Protein AF-T0NB02-F1 (afdb_monomer)

Secondary structure (DSSP, 8-state):
-EEEEE-BSS-GGGS-HHHHHHHHH-S-EEES-S-STTHHHHHHTT---EE-TTHHHH-SSHHHHHHHHHHHHHHHHHHHS-EEEEESB-TTSS-HHHHHHHHHHHHHT--EEE-----HHHHHHHHHT--TTGGGS--

Nearest PDB structures (foldseek):
  5n0t-assembly1_A  TM=8.847E-01  e=8.743E-09  Omphalotus olearius
  6qzz-assembly1_A  TM=8.826E-01  e=7.803E-08  Omphalotus olearius
  5n0p-assembly1_A  TM=8.847E-01  e=1.077E-07  Omphalotus olearius
  5n0w-assembly1_A  TM=8.845E-01  e=1.148E-07  Omphalotus olearius
  6mjf-assembly3_E  TM=8.559E-01  e=1.802E-07  Dendrothele bispora CBS 962.96

Sequence (139 aa):
MIKIVGLGPGAKDALTIGTLELLKSSHKVLLRTEKHPNVDYLKSLGVVFDTYDSFYERFDSFDEVYSAISKDIIDKHNTCEELVYAVPGHPLVAEKSVTLLLKECEATGIETEILPAVSFIDAVMESLKIDPIEGNKNS

pLDDT: mean 94.37, std 8.75, range [46.22, 98.75]

Mean predicted aligned error: 3.74 Å

Structure (mmCI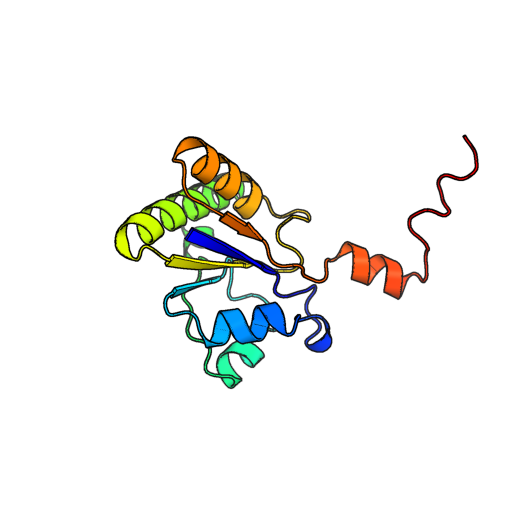F, N/CA/C/O backbone):
data_AF-T0NB02-F1
#
_entry.id   AF-T0NB02-F1
#
loop_
_atom_site.group_PDB
_atom_site.id
_atom_site.type_symbol
_atom_site.label_atom_id
_atom_site.label_alt_id
_atom_site.label_comp_id
_atom_site.label_asym_id
_atom_site.label_entity_id
_atom_site.label_seq_id
_atom_site.pdbx_PDB_ins_code
_atom_site.Cartn_x
_atom_site.Cartn_y
_atom_site.Cartn_z
_atom_site.occupancy
_atom_site.B_iso_or_equiv
_atom_site.auth_seq_id
_atom_site.auth_comp_id
_atom_site.auth_asym_id
_atom_site.auth_atom_id
_atom_site.pdbx_PDB_model_num
ATOM 1 N N . MET A 1 1 ? -4.868 -0.451 13.766 1.00 95.06 1 MET A N 1
ATOM 2 C CA . MET A 1 1 ? -3.577 -0.319 13.059 1.00 95.06 1 MET A CA 1
ATOM 3 C C . MET A 1 1 ? -3.810 -0.415 11.556 1.00 95.06 1 MET A C 1
ATOM 5 O O . MET A 1 1 ? -4.651 -1.201 11.129 1.00 95.06 1 MET A O 1
ATOM 9 N N . ILE A 1 2 ? -3.073 0.353 10.754 1.00 98.38 2 ILE A N 1
ATOM 10 C CA . ILE A 1 2 ? -3.101 0.272 9.286 1.00 98.38 2 ILE A CA 1
ATOM 11 C C . ILE A 1 2 ? -1.770 -0.291 8.790 1.00 98.38 2 ILE A C 1
ATOM 13 O O . ILE A 1 2 ? -0.719 0.322 8.983 1.00 98.38 2 ILE A O 1
ATOM 17 N N . LYS A 1 3 ? -1.806 -1.448 8.128 1.00 98.62 3 LYS A N 1
ATOM 18 C CA . LYS A 1 3 ? -0.610 -2.049 7.525 1.00 98.62 3 LYS A CA 1
ATOM 19 C C . LYS A 1 3 ? -0.516 -1.673 6.058 1.00 98.62 3 LYS A C 1
ATOM 21 O O . LYS A 1 3 ? -1.502 -1.772 5.334 1.00 98.62 3 LYS A O 1
ATOM 26 N N . ILE A 1 4 ? 0.660 -1.268 5.605 1.00 98.75 4 ILE A N 1
ATOM 27 C CA . ILE A 1 4 ? 0.892 -0.789 4.245 1.00 98.75 4 ILE A CA 1
ATOM 28 C C . ILE A 1 4 ? 1.912 -1.702 3.570 1.00 98.75 4 ILE A C 1
ATOM 30 O O . ILE A 1 4 ? 3.026 -1.883 4.065 1.00 98.75 4 ILE A O 1
ATOM 34 N N . VAL A 1 5 ? 1.533 -2.283 2.434 1.00 98.62 5 VAL A N 1
ATOM 35 C CA . VAL A 1 5 ? 2.345 -3.276 1.718 1.00 98.62 5 VAL A CA 1
ATOM 36 C C . VAL A 1 5 ? 2.505 -2.943 0.243 1.00 98.62 5 VAL A C 1
ATOM 38 O O . VAL A 1 5 ? 1.667 -2.274 -0.361 1.00 98.62 5 VAL A O 1
ATOM 41 N N . GLY A 1 6 ? 3.597 -3.425 -0.342 1.00 98.25 6 GLY A N 1
ATOM 42 C CA . GLY A 1 6 ? 3.899 -3.263 -1.759 1.00 98.25 6 GLY A CA 1
ATOM 43 C C . GLY A 1 6 ? 3.688 -4.548 -2.551 1.00 98.25 6 GLY A C 1
ATOM 44 O O . GLY A 1 6 ? 4.105 -5.620 -2.120 1.00 98.25 6 GLY A O 1
ATOM 45 N N . LEU A 1 7 ? 3.087 -4.446 -3.736 1.00 98.00 7 LEU A N 1
ATOM 46 C CA . LEU A 1 7 ? 2.859 -5.578 -4.644 1.00 98.00 7 LEU A CA 1
ATOM 47 C C . LEU A 1 7 ? 4.054 -5.880 -5.566 1.00 98.00 7 LEU A C 1
ATOM 49 O O . LEU A 1 7 ? 3.959 -6.766 -6.422 1.00 98.00 7 LEU A O 1
ATOM 53 N N . GLY A 1 8 ? 5.165 -5.160 -5.397 1.00 96.38 8 GLY A N 1
ATOM 54 C CA . GLY A 1 8 ? 6.354 -5.280 -6.235 1.00 96.38 8 GLY A CA 1
ATOM 55 C C . GLY A 1 8 ? 6.210 -4.566 -7.588 1.00 96.38 8 GLY A C 1
ATOM 56 O O . GLY A 1 8 ? 5.148 -4.033 -7.906 1.00 96.38 8 GLY A O 1
ATOM 57 N N . PRO A 1 9 ? 7.268 -4.537 -8.416 1.00 94.94 9 PRO A N 1
ATOM 58 C CA . PRO A 1 9 ? 7.286 -3.852 -9.714 1.00 94.94 9 PRO A CA 1
ATOM 59 C C . PRO A 1 9 ? 6.530 -4.595 -10.835 1.00 94.94 9 PRO A C 1
ATOM 61 O O . PRO A 1 9 ? 6.556 -4.158 -11.982 1.00 94.94 9 PRO A O 1
ATOM 64 N N . GLY A 1 10 ? 5.872 -5.719 -10.529 1.00 91.94 10 GLY A N 1
ATOM 65 C CA . GLY A 1 10 ? 5.036 -6.478 -11.465 1.00 91.94 10 GLY A CA 1
ATOM 66 C C . GLY A 1 10 ? 5.458 -7.934 -11.667 1.00 91.94 10 GLY A C 1
ATOM 67 O O . GLY A 1 10 ? 4.616 -8.761 -11.997 1.00 91.94 10 GLY A O 1
ATOM 68 N N . ALA A 1 11 ? 6.723 -8.286 -11.424 1.00 92.88 11 ALA A N 1
ATOM 69 C CA . ALA A 1 11 ? 7.135 -9.690 -11.406 1.00 92.88 11 ALA A CA 1
ATOM 70 C C . ALA A 1 11 ? 6.528 -10.409 -10.189 1.00 92.88 11 ALA A C 1
ATOM 72 O O . ALA A 1 11 ? 6.508 -9.860 -9.084 1.00 92.88 11 ALA A O 1
ATOM 73 N N . LYS A 1 12 ? 6.053 -11.648 -10.375 1.00 92.94 12 LYS A N 1
ATOM 74 C CA . LYS A 1 12 ? 5.483 -12.454 -9.280 1.00 92.94 12 LYS A CA 1
ATOM 75 C C . LYS A 1 12 ? 6.517 -12.758 -8.198 1.00 92.94 12 LYS A C 1
ATOM 77 O O . LYS A 1 12 ? 6.202 -12.639 -7.022 1.00 92.94 12 LYS A O 1
ATOM 82 N N . ASP A 1 13 ? 7.749 -13.060 -8.599 1.00 92.56 13 ASP A N 1
ATOM 83 C CA . ASP A 1 13 ? 8.848 -13.402 -7.684 1.00 92.56 13 ASP A CA 1
ATOM 84 C C . ASP A 1 13 ? 9.336 -12.203 -6.854 1.00 92.56 13 ASP A C 1
ATOM 86 O O . ASP A 1 13 ? 10.051 -12.370 -5.871 1.00 92.56 13 ASP A O 1
ATOM 90 N N . ALA A 1 14 ? 8.917 -10.989 -7.222 1.00 95.06 14 ALA A N 1
ATOM 91 C CA . ALA A 1 14 ? 9.192 -9.774 -6.466 1.00 95.06 14 ALA A CA 1
ATOM 92 C C . ALA A 1 14 ? 8.137 -9.490 -5.376 1.00 95.06 14 ALA A C 1
ATOM 94 O O . ALA A 1 14 ? 8.283 -8.533 -4.612 1.00 95.06 14 ALA A O 1
ATOM 95 N N . LEU A 1 15 ? 7.074 -10.302 -5.279 1.00 96.25 15 LEU A N 1
ATOM 96 C CA . LEU A 1 15 ? 6.191 -10.290 -4.114 1.00 96.25 15 LEU A CA 1
ATOM 97 C C . LEU A 1 15 ? 6.903 -10.927 -2.930 1.00 96.25 15 LEU A C 1
ATOM 99 O O . LEU A 1 15 ? 7.308 -12.088 -2.973 1.00 96.25 15 LEU A O 1
ATOM 103 N N . THR A 1 16 ? 6.997 -10.188 -1.830 1.00 97.25 16 THR A N 1
ATOM 104 C CA . THR A 1 16 ? 7.582 -10.733 -0.610 1.00 97.25 16 THR A CA 1
ATOM 105 C C . THR A 1 16 ? 6.630 -11.741 0.033 1.00 97.25 16 THR A C 1
ATOM 107 O O . THR A 1 16 ? 5.410 -11.556 0.044 1.00 97.25 16 THR A O 1
ATOM 110 N N . ILE A 1 17 ? 7.191 -12.800 0.625 1.00 97.12 17 ILE A N 1
ATOM 111 C CA . ILE A 1 17 ? 6.417 -13.800 1.381 1.00 97.12 17 ILE A CA 1
ATOM 112 C C . ILE A 1 17 ? 5.608 -13.116 2.493 1.00 97.12 17 ILE A C 1
ATOM 114 O O . ILE A 1 17 ? 4.438 -13.432 2.681 1.00 97.12 17 ILE A O 1
ATOM 118 N N . GLY A 1 18 ? 6.201 -12.129 3.176 1.00 97.62 18 GLY A N 1
ATOM 119 C CA . GLY A 1 18 ? 5.518 -11.353 4.215 1.00 97.62 18 GLY A CA 1
ATOM 120 C C . GLY A 1 18 ? 4.273 -10.624 3.703 1.00 97.62 18 GLY A C 1
ATOM 121 O O . GLY A 1 18 ? 3.232 -10.673 4.352 1.00 97.62 18 GLY A O 1
ATOM 122 N N . THR A 1 19 ? 4.341 -10.019 2.511 1.00 97.81 19 THR A N 1
ATOM 123 C CA . THR A 1 19 ? 3.170 -9.390 1.881 1.00 97.81 19 THR A CA 1
ATOM 124 C C . THR A 1 19 ? 2.097 -10.424 1.555 1.00 97.81 19 THR A C 1
ATOM 126 O O . THR A 1 19 ? 0.933 -10.219 1.883 1.00 97.81 19 THR A O 1
ATOM 129 N N . LEU A 1 20 ? 2.469 -11.552 0.944 1.00 97.25 20 LEU A N 1
ATOM 130 C CA . LEU A 1 20 ? 1.513 -12.599 0.568 1.00 97.25 20 LEU A CA 1
ATOM 131 C C . LEU A 1 20 ? 0.781 -13.192 1.776 1.00 97.25 20 LEU A C 1
ATOM 133 O O . LEU A 1 20 ? -0.445 -13.304 1.753 1.00 97.25 20 LEU A O 1
ATOM 137 N N . GLU A 1 21 ? 1.509 -13.550 2.831 1.00 97.44 21 GLU A N 1
ATOM 138 C CA . GLU A 1 21 ? 0.907 -14.121 4.040 1.00 97.44 21 GLU A CA 1
ATOM 139 C C . GLU A 1 21 ? 0.024 -13.106 4.772 1.00 97.44 21 GLU A C 1
ATOM 141 O O . GLU A 1 21 ? -1.058 -13.461 5.249 1.00 97.44 21 GLU A O 1
ATOM 146 N N . LEU A 1 22 ? 0.413 -11.827 4.790 1.00 97.94 22 LEU A N 1
ATOM 147 C CA . LEU A 1 22 ? -0.430 -10.782 5.359 1.00 97.94 22 LEU A CA 1
ATOM 148 C C . LEU A 1 22 ? -1.724 -10.599 4.554 1.00 97.94 22 LEU A C 1
ATOM 150 O O . LEU A 1 22 ? -2.806 -10.573 5.136 1.00 97.94 22 LEU A O 1
ATOM 154 N N . LEU A 1 23 ? -1.641 -10.519 3.224 1.00 98.06 23 LEU A N 1
ATOM 155 C CA . LEU A 1 23 ? -2.818 -10.353 2.365 1.00 98.06 23 LEU A CA 1
ATOM 156 C C . LEU A 1 23 ? -3.792 -11.533 2.485 1.00 98.06 23 LEU A C 1
ATOM 158 O O . LEU A 1 23 ? -4.999 -11.321 2.509 1.00 98.06 23 LEU A O 1
ATOM 162 N N . LYS A 1 24 ? -3.285 -12.765 2.606 1.00 97.06 24 LYS A N 1
ATOM 163 C CA . LYS A 1 24 ? -4.114 -13.972 2.774 1.00 97.06 24 LYS A CA 1
ATOM 164 C C . LYS A 1 24 ? -4.821 -14.050 4.127 1.00 97.06 24 LYS A C 1
ATOM 166 O O . LYS A 1 24 ? -5.896 -14.632 4.210 1.00 97.06 24 LYS A O 1
ATOM 171 N N . SER A 1 25 ? -4.199 -13.531 5.183 1.00 95.81 25 SER A N 1
ATOM 172 C CA . SER A 1 25 ? -4.719 -13.622 6.556 1.00 95.81 25 SER A CA 1
ATOM 173 C C . SER A 1 25 ? -5.584 -12.429 6.972 1.00 95.81 25 SER A C 1
ATOM 175 O O . SER A 1 25 ? -6.234 -12.478 8.015 1.00 95.81 25 SER A O 1
ATOM 177 N N . SER A 1 26 ? -5.607 -11.361 6.173 1.00 95.94 26 SER A N 1
ATOM 178 C CA . SER A 1 26 ? -6.286 -10.114 6.520 1.00 95.94 26 SER A CA 1
ATOM 179 C C . SER A 1 26 ? -7.753 -10.103 6.106 1.00 95.94 26 SER A C 1
ATOM 181 O O . SER A 1 26 ? -8.100 -10.420 4.973 1.00 95.94 26 SER A O 1
ATOM 183 N N . HIS A 1 27 ? -8.617 -9.647 7.013 1.00 92.50 27 HIS A N 1
ATOM 184 C CA . HIS A 1 27 ? -10.062 -9.551 6.778 1.00 92.50 27 HIS A CA 1
ATOM 185 C C . HIS A 1 27 ? -10.456 -8.357 5.898 1.00 92.50 27 HIS A C 1
ATOM 187 O O . HIS A 1 27 ? -11.493 -8.389 5.237 1.00 92.50 27 HIS A O 1
ATOM 193 N N . LYS A 1 28 ? -9.642 -7.293 5.897 1.00 97.31 28 LYS A N 1
ATOM 194 C CA . LYS A 1 28 ? -9.887 -6.074 5.125 1.00 97.31 28 LYS A CA 1
ATOM 195 C C . LYS A 1 28 ? -8.636 -5.685 4.351 1.00 97.31 28 LYS A C 1
ATOM 197 O O . LYS A 1 28 ? -7.692 -5.139 4.916 1.00 97.31 28 LYS A O 1
ATOM 202 N N . VAL A 1 29 ? -8.649 -5.971 3.055 1.00 98.44 29 VAL A N 1
ATOM 203 C CA . VAL A 1 29 ? -7.577 -5.616 2.124 1.00 98.44 29 VAL A CA 1
ATOM 204 C C . VAL A 1 29 ? -8.104 -4.588 1.134 1.00 98.44 29 VAL A C 1
ATOM 206 O O . VAL A 1 29 ? -9.156 -4.776 0.524 1.00 98.44 29 VAL A O 1
ATOM 209 N N . LEU A 1 30 ? -7.362 -3.499 0.980 1.00 98.69 30 LEU A N 1
ATOM 210 C CA . LEU A 1 30 ? -7.666 -2.398 0.081 1.00 98.69 30 LEU A CA 1
ATOM 211 C C . LEU A 1 30 ? -6.497 -2.234 -0.884 1.00 98.69 30 LEU A C 1
ATOM 213 O O . LEU A 1 30 ? -5.378 -1.963 -0.456 1.00 98.69 30 LEU A O 1
ATOM 217 N N . LEU A 1 31 ? -6.730 -2.389 -2.181 1.00 98.69 31 LEU A N 1
ATOM 218 C CA . LEU A 1 31 ? -5.727 -2.115 -3.206 1.00 98.69 31 LEU A CA 1
ATOM 219 C C . LEU A 1 31 ? -5.919 -0.703 -3.756 1.00 98.69 31 LEU A C 1
ATOM 221 O O . LEU A 1 31 ? -7.037 -0.297 -4.076 1.00 98.69 31 LEU A O 1
ATOM 225 N N . ARG A 1 32 ? -4.822 0.032 -3.966 1.00 98.25 32 ARG A N 1
ATOM 226 C CA . ARG A 1 32 ? -4.866 1.319 -4.690 1.00 98.25 32 ARG A CA 1
ATOM 227 C C . ARG A 1 32 ? -5.528 1.171 -6.063 1.00 98.25 32 ARG A C 1
ATOM 229 O O . ARG A 1 32 ? -6.226 2.067 -6.516 1.00 98.25 32 ARG A O 1
ATOM 236 N N . THR A 1 33 ? -5.274 0.052 -6.735 1.00 97.25 33 THR A N 1
ATOM 237 C CA . THR A 1 33 ? -5.813 -0.264 -8.060 1.00 97.25 33 THR A CA 1
ATOM 238 C C . THR A 1 33 ? -5.724 -1.766 -8.320 1.00 97.25 33 THR A C 1
ATOM 240 O O . THR A 1 33 ? -4.763 -2.412 -7.894 1.00 97.25 33 THR A O 1
ATOM 243 N N . GLU A 1 34 ? -6.687 -2.324 -9.048 1.00 97.06 34 GLU A N 1
ATOM 244 C CA . GLU A 1 34 ? -6.612 -3.682 -9.598 1.00 97.06 34 GLU A CA 1
ATOM 245 C C . GLU A 1 34 ? -5.693 -3.780 -10.825 1.00 97.06 34 GLU A C 1
ATOM 247 O O . GLU A 1 34 ? -5.350 -4.880 -11.260 1.00 97.06 34 GLU A O 1
ATOM 252 N N . LYS A 1 35 ? -5.266 -2.643 -11.393 1.00 96.06 35 LYS A N 1
ATOM 253 C CA . LYS A 1 35 ? -4.386 -2.575 -12.567 1.00 96.06 35 LYS A CA 1
ATOM 254 C C . LYS A 1 35 ? -2.945 -2.877 -12.168 1.00 96.06 35 LYS A C 1
ATOM 256 O O . LYS A 1 35 ? -2.085 -1.996 -12.134 1.00 96.06 35 LYS A O 1
ATOM 261 N N . HIS A 1 36 ? -2.682 -4.139 -11.849 1.00 96.75 36 HIS A N 1
ATOM 262 C CA . HIS A 1 36 ? -1.361 -4.616 -11.469 1.00 96.75 36 HIS A CA 1
ATOM 263 C C . HIS A 1 36 ? -1.149 -6.080 -11.901 1.00 96.75 36 HIS A C 1
ATOM 265 O O . HIS A 1 36 ? -2.029 -6.905 -11.655 1.00 96.75 36 HIS A O 1
ATOM 271 N N . PRO A 1 37 ? 0.017 -6.457 -12.471 1.00 96.19 37 PRO A N 1
ATOM 272 C CA . PRO A 1 37 ? 0.238 -7.811 -13.005 1.00 96.19 37 PRO A CA 1
ATOM 273 C C . PRO A 1 37 ? 0.031 -8.950 -11.996 1.00 96.19 37 PRO A C 1
ATOM 275 O O . PRO A 1 37 ? -0.317 -10.069 -12.366 1.00 96.19 37 PRO A O 1
ATOM 278 N N . ASN A 1 38 ? 0.229 -8.667 -10.708 1.00 96.12 38 ASN A N 1
ATOM 279 C CA . ASN A 1 38 ? 0.089 -9.661 -9.648 1.00 96.12 38 ASN A CA 1
ATOM 280 C C . ASN A 1 38 ? -1.353 -9.861 -9.148 1.00 96.12 38 ASN A C 1
ATOM 282 O O . ASN A 1 38 ? -1.588 -10.772 -8.359 1.00 96.12 38 ASN A O 1
ATOM 286 N N . VAL A 1 39 ? -2.328 -9.064 -9.590 1.00 97.25 39 VAL A N 1
ATOM 287 C CA . VAL A 1 39 ? -3.704 -9.128 -9.066 1.00 97.25 39 VAL A CA 1
ATOM 288 C C . VAL A 1 39 ? -4.385 -10.463 -9.358 1.00 97.25 39 VAL A C 1
ATOM 290 O O . VAL A 1 39 ? -4.965 -11.057 -8.450 1.00 97.25 39 VAL A O 1
ATOM 293 N N . ASP A 1 40 ? -4.257 -10.995 -10.572 1.00 97.00 40 ASP A N 1
ATOM 294 C CA . ASP A 1 40 ? -4.844 -12.301 -10.903 1.00 97.00 40 ASP A CA 1
ATOM 295 C C . ASP A 1 40 ? -4.204 -13.439 -10.101 1.00 97.00 40 ASP A C 1
ATOM 297 O O . ASP A 1 40 ? -4.869 -14.407 -9.730 1.00 97.00 40 ASP A O 1
ATOM 301 N N . TYR A 1 41 ? -2.920 -13.299 -9.763 1.00 96.81 41 TYR A N 1
ATOM 302 C CA . TYR A 1 41 ? -2.245 -14.245 -8.885 1.00 96.81 41 TYR A CA 1
ATOM 303 C C . TYR A 1 41 ? -2.798 -14.175 -7.456 1.00 96.81 41 TYR A C 1
ATOM 305 O O . TYR A 1 41 ? -3.136 -15.214 -6.896 1.00 96.81 41 TYR A O 1
ATOM 313 N N . LEU A 1 42 ? -2.995 -12.977 -6.897 1.00 97.62 42 LEU A N 1
ATOM 314 C CA . LEU A 1 42 ? -3.640 -12.810 -5.587 1.00 97.62 42 LEU A CA 1
ATOM 315 C C . LEU A 1 42 ? -5.050 -13.423 -5.560 1.00 97.62 42 LEU A C 1
ATOM 317 O O . LEU A 1 42 ? -5.371 -14.174 -4.637 1.00 97.62 42 LEU A O 1
ATOM 321 N N . LYS A 1 43 ? -5.857 -13.189 -6.605 1.00 97.44 43 LYS A N 1
ATOM 322 C CA . LYS A 1 43 ? -7.187 -13.807 -6.760 1.00 97.44 43 LYS A CA 1
ATOM 323 C C . LYS A 1 43 ? -7.097 -15.339 -6.779 1.00 97.44 43 LYS A C 1
ATOM 325 O O . LYS A 1 43 ? -7.875 -16.003 -6.100 1.00 97.44 43 LYS A O 1
ATOM 330 N N . SER A 1 44 ? -6.120 -15.908 -7.494 1.00 97.00 44 SER A N 1
ATOM 331 C CA . SER A 1 44 ? -5.904 -17.367 -7.545 1.00 97.00 44 SER A CA 1
ATOM 332 C C . SER A 1 44 ? -5.528 -17.990 -6.194 1.00 97.00 44 SER A C 1
ATOM 334 O O . SER A 1 44 ? -5.797 -19.166 -5.964 1.00 97.00 44 SER A O 1
ATOM 336 N N . LEU A 1 45 ? -4.949 -17.196 -5.288 1.00 95.81 45 LEU A N 1
ATOM 337 C CA . LEU A 1 45 ? -4.619 -17.590 -3.917 1.00 95.81 45 LEU A CA 1
ATOM 338 C C . LEU A 1 45 ? -5.782 -17.381 -2.931 1.00 95.81 45 LEU A C 1
ATOM 340 O O . LEU A 1 45 ? -5.619 -17.644 -1.741 1.00 95.81 45 LEU A O 1
ATOM 344 N N . GLY A 1 46 ? -6.938 -16.907 -3.405 1.00 96.62 46 GLY A N 1
ATOM 345 C CA . GLY A 1 46 ? -8.119 -16.647 -2.582 1.00 96.62 46 GLY A CA 1
ATOM 346 C C . GLY A 1 46 ? -8.066 -15.341 -1.788 1.00 96.62 46 GLY A C 1
ATOM 347 O O . GLY A 1 46 ? -8.851 -15.176 -0.859 1.00 96.62 46 GLY A O 1
ATOM 348 N N . VAL A 1 47 ? -7.167 -14.410 -2.130 1.00 97.88 47 VAL A N 1
ATOM 349 C CA . VAL A 1 47 ? -7.129 -13.088 -1.490 1.00 97.88 47 VAL A CA 1
ATOM 350 C C . VAL A 1 47 ? -8.357 -12.290 -1.922 1.00 97.88 47 VAL A C 1
ATOM 352 O O . VAL A 1 47 ? -8.556 -12.035 -3.112 1.00 97.88 47 VAL A O 1
ATOM 355 N N . VAL A 1 48 ? -9.162 -11.875 -0.946 1.00 97.06 48 VAL A N 1
ATOM 356 C CA . VAL A 1 48 ? -10.324 -11.003 -1.146 1.00 97.06 48 VAL A CA 1
ATOM 357 C C . VAL A 1 48 ? -9.918 -9.570 -0.832 1.00 97.06 48 VAL A C 1
ATOM 359 O O . VAL A 1 48 ? -9.316 -9.310 0.207 1.00 97.06 48 VAL A O 1
ATOM 362 N N . PHE A 1 49 ? -10.238 -8.639 -1.726 1.00 98.19 49 PHE A N 1
ATOM 363 C CA . PHE A 1 49 ? -9.886 -7.234 -1.570 1.00 98.19 49 PHE A CA 1
ATOM 364 C C . PHE A 1 49 ? -10.892 -6.316 -2.264 1.00 98.19 49 PHE A C 1
ATOM 366 O O . PHE A 1 49 ? -11.531 -6.709 -3.241 1.00 98.19 49 PHE A O 1
ATOM 373 N N . ASP A 1 50 ? -10.968 -5.077 -1.785 1.00 98.12 50 ASP A N 1
ATOM 374 C CA . ASP A 1 50 ? -11.616 -3.967 -2.485 1.00 98.12 50 ASP A CA 1
ATOM 375 C C . ASP A 1 50 ? -10.559 -3.110 -3.192 1.00 98.12 50 ASP A C 1
ATOM 377 O O . ASP A 1 50 ? -9.377 -3.151 -2.834 1.00 98.12 50 ASP A O 1
ATOM 381 N N . THR A 1 51 ? -10.970 -2.290 -4.162 1.00 98.31 51 THR A N 1
ATOM 382 C CA . THR A 1 51 ? -10.057 -1.368 -4.849 1.00 98.31 51 THR A CA 1
ATOM 383 C C . THR A 1 51 ? -10.569 0.063 -4.914 1.00 98.31 51 THR A C 1
ATOM 385 O O . THR A 1 51 ? -11.758 0.342 -4.744 1.00 98.31 51 THR A O 1
ATOM 388 N N . TYR A 1 52 ? -9.642 0.981 -5.186 1.00 98.38 52 TYR A N 1
ATOM 389 C CA . TYR A 1 52 ? -9.921 2.399 -5.395 1.00 98.38 52 TYR A CA 1
ATOM 390 C C . TYR A 1 52 ? -10.008 2.803 -6.872 1.00 98.38 52 TYR A C 1
ATOM 392 O O . TYR A 1 52 ? -10.010 3.994 -7.172 1.00 98.38 52 TYR A O 1
ATOM 400 N N . ASP A 1 53 ? -10.129 1.857 -7.812 1.00 97.50 53 ASP A N 1
ATOM 401 C CA . ASP A 1 53 ? -10.205 2.175 -9.249 1.00 97.50 53 ASP A CA 1
ATOM 402 C C . ASP A 1 53 ? -11.351 3.143 -9.573 1.00 97.50 53 ASP A C 1
ATOM 404 O O . ASP A 1 53 ? -11.163 4.082 -10.343 1.00 97.50 53 ASP A O 1
ATOM 408 N N . SER A 1 54 ? -12.493 3.005 -8.891 1.00 97.19 54 SER A N 1
ATOM 409 C CA . SER A 1 54 ? -13.633 3.921 -9.040 1.00 97.19 54 SER A CA 1
ATOM 410 C C . SER A 1 54 ? -13.327 5.370 -8.640 1.00 97.19 54 SER A C 1
ATOM 412 O O . SER A 1 54 ? -14.016 6.285 -9.079 1.00 97.19 54 SER A O 1
ATOM 414 N N . PHE A 1 55 ? -12.302 5.626 -7.820 1.00 97.44 55 PHE A N 1
ATOM 415 C CA . PHE A 1 55 ? -11.938 6.991 -7.431 1.00 97.44 55 PHE A CA 1
ATOM 416 C C . PHE A 1 55 ? -11.280 7.714 -8.607 1.00 97.44 55 PHE A C 1
ATOM 418 O O . PHE A 1 55 ? -11.538 8.896 -8.811 1.00 97.44 55 PHE A O 1
ATOM 425 N N . TYR A 1 56 ? -10.520 6.999 -9.437 1.00 94.56 56 TYR A N 1
ATOM 426 C CA . TYR A 1 56 ? -9.908 7.561 -10.644 1.00 94.56 56 TYR A CA 1
ATOM 427 C C . TYR A 1 56 ? -10.931 7.985 -11.706 1.00 94.56 56 TYR A C 1
ATOM 429 O O . TYR A 1 56 ? -10.588 8.751 -12.598 1.00 94.56 56 TYR A O 1
ATOM 437 N N . GLU A 1 57 ? -12.173 7.505 -11.614 1.00 93.88 57 GLU A N 1
ATOM 438 C CA . GLU A 1 57 ? -13.281 7.920 -12.484 1.00 93.88 57 GLU A CA 1
ATOM 439 C C . GLU A 1 57 ? -14.093 9.085 -11.895 1.00 93.88 57 GLU A C 1
ATOM 441 O O . GLU A 1 57 ? -14.850 9.737 -12.610 1.00 93.88 57 GLU A O 1
ATOM 446 N N . ARG A 1 58 ? -13.968 9.333 -10.585 1.00 94.38 58 ARG A N 1
ATOM 447 C CA . ARG A 1 58 ? -14.795 10.287 -9.828 1.00 94.38 58 ARG A CA 1
ATOM 448 C C . ARG A 1 58 ? -14.140 11.645 -9.598 1.00 94.38 58 ARG A C 1
ATOM 450 O O . ARG A 1 58 ? -14.855 12.584 -9.261 1.00 94.38 58 ARG A O 1
ATOM 457 N N . PHE A 1 59 ? -12.819 11.727 -9.702 1.00 94.19 59 PHE A N 1
ATOM 458 C CA . PHE A 1 59 ? -12.045 12.935 -9.424 1.00 94.19 59 PHE A CA 1
ATOM 459 C C . PHE A 1 59 ? -11.289 13.394 -10.668 1.00 94.19 59 PHE A C 1
ATOM 461 O O . PHE A 1 59 ? -10.857 12.573 -11.478 1.00 94.19 59 PHE A O 1
ATOM 468 N N . ASP A 1 60 ? -11.083 14.704 -10.786 1.00 91.62 60 ASP A N 1
ATOM 469 C CA . ASP A 1 60 ? -10.521 15.321 -11.993 1.00 91.62 60 ASP A CA 1
ATOM 470 C C . ASP A 1 60 ? -8.984 15.351 -11.984 1.00 91.62 60 ASP A C 1
ATOM 472 O O . ASP A 1 60 ? -8.344 15.668 -12.990 1.00 91.62 60 ASP A O 1
ATOM 476 N N . SER A 1 61 ? -8.358 15.014 -10.850 1.00 95.44 61 SER A N 1
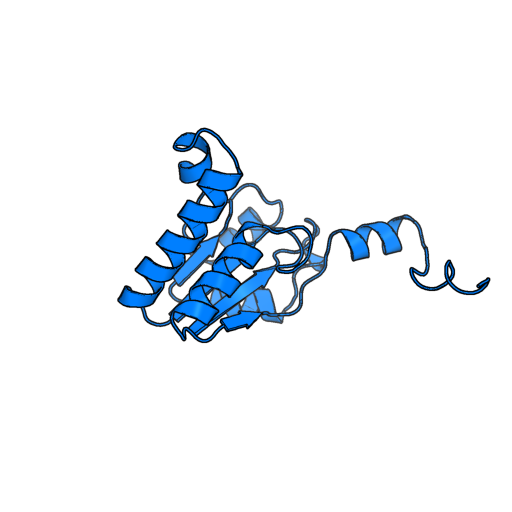ATOM 477 C CA . SER A 1 61 ? -6.902 14.975 -10.718 1.00 95.44 61 SER A CA 1
ATOM 478 C C . SER A 1 61 ? -6.403 13.830 -9.841 1.00 95.44 61 SER A C 1
ATOM 480 O O . SER A 1 61 ? -7.053 13.404 -8.888 1.00 95.44 61 SER A O 1
ATOM 482 N N . PHE A 1 62 ? -5.177 13.373 -10.114 1.00 93.50 62 PHE A N 1
ATOM 483 C CA . PHE A 1 62 ? -4.510 12.364 -9.289 1.00 93.50 62 PHE A CA 1
ATOM 484 C C . PHE A 1 62 ? -4.360 12.795 -7.826 1.00 93.50 62 PHE A C 1
ATOM 486 O O . PHE A 1 62 ? -4.465 11.969 -6.926 1.00 93.50 62 PHE A O 1
ATOM 493 N N . ASP A 1 63 ? -4.144 14.084 -7.577 1.00 95.12 63 ASP A N 1
ATOM 494 C CA . ASP A 1 63 ? -3.981 14.612 -6.224 1.00 95.12 63 ASP A CA 1
ATOM 495 C C . ASP A 1 63 ? -5.265 14.490 -5.400 1.00 95.12 63 ASP A C 1
ATOM 497 O O . ASP A 1 63 ? -5.213 14.089 -4.234 1.00 95.12 63 ASP A O 1
ATOM 501 N N . GLU A 1 64 ? -6.411 14.767 -6.021 1.00 97.00 64 GLU A N 1
ATOM 502 C CA . GLU A 1 64 ? -7.724 14.552 -5.414 1.00 97.00 64 GLU A CA 1
ATOM 503 C C . GLU A 1 64 ? -7.989 13.070 -5.167 1.00 97.00 64 GLU A C 1
ATOM 505 O O . GLU A 1 64 ? -8.400 12.714 -4.062 1.00 97.00 64 GLU A O 1
ATOM 510 N N . VAL A 1 65 ? -7.675 12.201 -6.138 1.00 97.50 65 VAL A N 1
ATOM 511 C CA . VAL A 1 65 ? -7.780 10.742 -5.972 1.00 97.50 65 VAL A CA 1
ATOM 512 C C . VAL A 1 65 ? -6.983 10.288 -4.753 1.00 97.50 65 VAL A C 1
ATOM 514 O O . VAL A 1 65 ? -7.527 9.625 -3.874 1.00 97.50 65 VAL A O 1
ATOM 517 N N . TYR A 1 66 ? -5.708 10.664 -4.653 1.00 97.44 66 TYR A N 1
ATOM 518 C CA . TYR 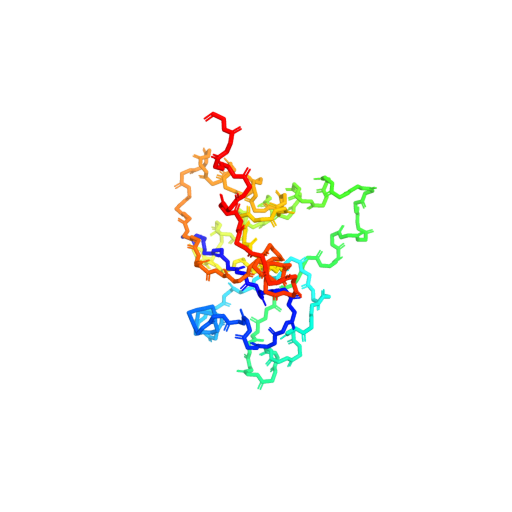A 1 66 ? -4.845 10.214 -3.561 1.00 97.44 66 TYR A CA 1
ATOM 519 C C . TYR A 1 66 ? -5.274 10.763 -2.199 1.00 97.44 66 TYR A C 1
ATOM 521 O O . TYR A 1 66 ? -5.212 10.032 -1.211 1.00 97.44 66 TYR A O 1
ATOM 529 N N . SER A 1 67 ? -5.743 12.014 -2.133 1.00 97.38 67 SER A N 1
ATOM 530 C CA . SER A 1 67 ? -6.307 12.562 -0.894 1.00 97.38 67 SER A CA 1
ATOM 531 C C . SER A 1 67 ? -7.601 11.854 -0.499 1.00 97.38 67 SER A C 1
ATOM 533 O O . SER A 1 67 ? -7.802 11.575 0.679 1.00 97.38 67 SER A O 1
ATOM 535 N N . ALA A 1 68 ? -8.469 11.539 -1.461 1.00 98.00 68 ALA A N 1
ATOM 536 C CA . ALA A 1 68 ? -9.711 10.826 -1.197 1.00 98.00 68 ALA A CA 1
ATOM 537 C C . ALA A 1 68 ? -9.459 9.387 -0.731 1.00 98.00 68 ALA A C 1
ATOM 539 O O . ALA A 1 68 ? -10.116 8.940 0.204 1.00 98.00 68 ALA A O 1
ATOM 540 N N . ILE A 1 69 ? -8.492 8.686 -1.337 1.00 98.38 69 ILE A N 1
ATOM 541 C CA . ILE A 1 69 ? -8.068 7.347 -0.902 1.00 98.38 69 ILE A CA 1
ATOM 542 C C . ILE A 1 69 ? -7.618 7.388 0.558 1.00 98.38 69 ILE A C 1
ATOM 544 O O . ILE A 1 69 ? -8.108 6.602 1.360 1.00 98.38 69 ILE A O 1
ATOM 548 N N . SER A 1 70 ? -6.725 8.319 0.905 1.00 97.94 70 SER A N 1
ATOM 549 C CA . SER A 1 70 ? -6.222 8.475 2.274 1.00 97.94 70 SER A CA 1
ATOM 550 C C . SER A 1 70 ? -7.363 8.624 3.286 1.00 97.94 70 SER A C 1
ATOM 552 O O . SER A 1 70 ? -7.477 7.816 4.206 1.00 97.94 70 SER A O 1
ATOM 554 N N . LYS A 1 71 ? -8.276 9.571 3.040 1.00 97.44 71 LYS A N 1
ATOM 555 C CA . LYS A 1 71 ? -9.425 9.838 3.918 1.00 97.44 71 LYS A CA 1
ATOM 556 C C . LYS A 1 71 ? -10.348 8.634 4.064 1.00 97.44 71 LYS A C 1
ATOM 558 O O . LYS A 1 71 ? -10.733 8.285 5.172 1.00 97.44 71 LYS A O 1
ATOM 563 N N . ASP A 1 72 ? -10.664 7.968 2.956 1.00 98.06 72 ASP A N 1
ATOM 564 C CA . ASP A 1 72 ? -11.527 6.787 2.975 1.00 98.06 72 ASP A CA 1
ATOM 565 C C . ASP A 1 72 ? -10.888 5.616 3.740 1.00 98.06 72 ASP A C 1
ATOM 567 O O . ASP A 1 72 ? -11.588 4.874 4.428 1.00 98.06 72 ASP A O 1
ATOM 571 N N . ILE A 1 73 ? -9.560 5.460 3.682 1.00 98.25 73 ILE A N 1
ATOM 572 C CA . ILE A 1 73 ? -8.845 4.465 4.493 1.00 98.25 73 ILE A CA 1
ATOM 573 C C . ILE A 1 73 ? -8.977 4.787 5.986 1.00 98.25 73 ILE A C 1
ATOM 575 O O . ILE A 1 73 ? -9.241 3.873 6.767 1.00 98.25 73 ILE A O 1
ATOM 579 N N . ILE A 1 74 ? -8.823 6.054 6.385 1.00 97.50 74 ILE A N 1
ATOM 580 C CA . ILE A 1 74 ? -9.006 6.491 7.780 1.00 97.50 74 ILE A CA 1
ATOM 581 C C . ILE A 1 74 ? -10.441 6.207 8.244 1.00 97.50 74 ILE A C 1
ATOM 583 O O . ILE A 1 74 ? -10.647 5.614 9.303 1.00 97.50 74 ILE A O 1
ATOM 587 N N . ASP A 1 75 ? -11.437 6.548 7.427 1.00 96.81 75 ASP A N 1
ATOM 588 C CA . ASP A 1 75 ? -12.846 6.289 7.732 1.00 96.81 75 ASP A CA 1
ATOM 589 C C . ASP A 1 75 ? -13.131 4.787 7.871 1.00 96.81 75 ASP A C 1
ATOM 591 O O . ASP A 1 75 ? -13.790 4.360 8.821 1.00 96.81 75 ASP A O 1
ATOM 595 N N . LYS A 1 76 ? -12.588 3.954 6.974 1.00 96.62 76 LYS A N 1
ATOM 596 C CA . LYS A 1 76 ? -12.702 2.491 7.068 1.00 96.62 76 LYS A CA 1
ATOM 597 C C . LYS A 1 76 ? -12.017 1.954 8.318 1.00 96.62 76 LYS A C 1
ATOM 599 O O . LYS A 1 76 ? -12.614 1.129 9.009 1.00 96.62 76 LYS A O 1
ATOM 604 N N . HIS A 1 77 ? -10.817 2.433 8.640 1.00 96.38 77 HIS A N 1
ATOM 605 C CA . HIS A 1 77 ? -10.084 2.044 9.847 1.00 96.38 77 HIS A CA 1
ATOM 606 C C . HIS A 1 77 ? -10.901 2.315 11.117 1.00 96.38 77 HIS A C 1
ATOM 608 O O . HIS A 1 77 ? -10.995 1.430 11.965 1.00 96.38 77 HIS A O 1
ATOM 614 N N . ASN A 1 78 ? -11.605 3.446 11.188 1.00 93.69 78 ASN A N 1
ATOM 615 C CA . ASN A 1 78 ? -12.500 3.769 12.305 1.00 93.69 78 ASN A CA 1
ATOM 616 C C . ASN A 1 78 ? -13.682 2.791 12.465 1.00 93.69 78 ASN A C 1
ATOM 618 O O . ASN A 1 78 ? -14.304 2.756 13.524 1.00 93.69 78 ASN A O 1
ATOM 622 N N . THR A 1 79 ? -14.009 2.002 11.434 1.00 92.50 79 THR A N 1
ATOM 623 C CA . THR A 1 79 ? -15.098 1.007 11.478 1.00 92.50 79 THR A CA 1
ATOM 624 C C . THR A 1 79 ? -14.625 -0.428 11.691 1.00 92.50 79 THR A C 1
ATOM 626 O O . THR A 1 79 ? -15.363 -1.218 12.275 1.00 92.50 79 THR A O 1
ATOM 629 N N . CYS A 1 80 ? -13.434 -0.789 11.204 1.00 89.88 80 CYS A N 1
ATOM 630 C CA . CYS A 1 80 ? -12.939 -2.169 11.226 1.00 89.88 80 CYS A CA 1
ATOM 631 C C . CYS A 1 80 ? -11.703 -2.389 12.108 1.00 89.88 80 CYS A C 1
ATOM 633 O O . CYS A 1 80 ? -11.273 -3.531 12.231 1.00 89.88 80 CYS A O 1
ATOM 635 N N . GLU A 1 81 ? -11.145 -1.326 12.700 1.00 85.25 81 GLU A N 1
ATOM 636 C CA . GLU A 1 81 ? -9.981 -1.274 13.608 1.00 85.25 81 GLU A CA 1
ATOM 637 C C . GLU A 1 81 ? -8.632 -1.730 13.017 1.00 85.25 81 GLU A C 1
ATOM 639 O O . GLU A 1 81 ? -7.575 -1.204 13.391 1.00 85.25 81 GLU A O 1
ATOM 644 N N . GLU A 1 82 ? -8.641 -2.653 12.058 1.00 94.62 82 GLU A N 1
ATOM 645 C CA . GLU A 1 82 ? -7.470 -3.153 11.345 1.00 94.62 82 GLU A CA 1
ATOM 646 C C . GLU A 1 82 ? -7.758 -3.331 9.853 1.00 94.62 82 GLU A C 1
ATOM 648 O O . GLU A 1 82 ? -8.807 -3.839 9.450 1.00 94.62 82 GLU A O 1
ATOM 653 N N . LEU A 1 83 ? -6.807 -2.911 9.018 1.00 97.94 83 LEU A N 1
ATOM 654 C CA . LEU A 1 83 ? -6.855 -3.122 7.574 1.00 97.94 83 LEU A CA 1
ATOM 655 C C . LEU A 1 83 ? -5.454 -3.149 6.964 1.00 97.94 83 LEU A C 1
ATOM 657 O O . LEU A 1 83 ? -4.483 -2.657 7.550 1.00 97.94 83 LEU A O 1
ATOM 661 N N . VAL A 1 84 ? -5.379 -3.686 5.749 1.00 98.69 84 VAL A N 1
ATOM 662 C CA . VAL A 1 84 ? -4.187 -3.664 4.903 1.00 98.69 84 VAL A CA 1
ATOM 663 C C . VAL A 1 84 ? -4.444 -2.794 3.684 1.00 98.69 84 VAL A C 1
ATOM 665 O O . VAL A 1 84 ? -5.407 -3.018 2.951 1.00 98.69 84 VAL A O 1
ATOM 668 N N . TYR A 1 85 ? -3.554 -1.841 3.438 1.00 98.75 85 TYR A N 1
ATOM 669 C CA . TYR A 1 85 ? -3.510 -1.056 2.214 1.00 98.75 85 TYR A CA 1
ATOM 670 C C . TYR A 1 85 ? -2.340 -1.514 1.336 1.00 98.75 85 TYR A C 1
ATOM 672 O O . TYR A 1 85 ? -1.179 -1.438 1.734 1.00 98.75 85 TYR A O 1
ATOM 680 N N . ALA A 1 86 ? -2.644 -2.011 0.140 1.00 98.62 86 ALA A N 1
ATOM 681 C CA . ALA A 1 86 ? -1.667 -2.532 -0.804 1.00 98.62 86 ALA A CA 1
ATOM 682 C C . ALA A 1 86 ? -1.522 -1.616 -2.024 1.00 98.62 86 ALA A C 1
ATOM 684 O O . ALA A 1 86 ? -2.507 -1.229 -2.663 1.00 98.62 86 ALA A O 1
ATOM 685 N N . VAL A 1 87 ? -0.278 -1.309 -2.385 1.00 98.50 87 VAL A N 1
ATOM 686 C CA . VAL A 1 87 ? 0.057 -0.430 -3.513 1.00 98.50 87 VAL A CA 1
ATOM 687 C C . VAL A 1 87 ? 1.009 -1.110 -4.501 1.00 98.50 87 VAL A C 1
ATOM 689 O O . VAL A 1 87 ? 1.778 -1.987 -4.107 1.00 98.50 87 VAL A O 1
ATOM 692 N N . PRO A 1 88 ? 0.997 -0.732 -5.790 1.00 97.12 88 PRO A N 1
ATOM 693 C CA . PRO A 1 88 ? 2.026 -1.151 -6.741 1.00 97.12 88 PRO A CA 1
ATOM 694 C C . PRO A 1 88 ? 3.439 -0.748 -6.3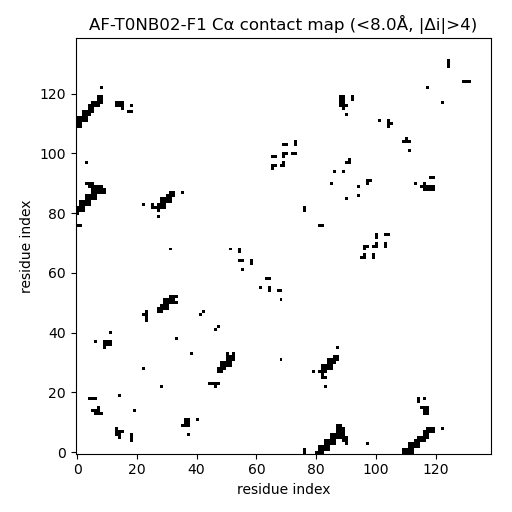08 1.00 97.12 88 PRO A C 1
ATOM 696 O O . PRO A 1 88 ? 3.645 0.346 -5.789 1.00 97.12 88 PRO A O 1
ATOM 699 N N . GLY A 1 89 ? 4.429 -1.599 -6.575 1.00 96.25 89 GLY A N 1
ATOM 700 C CA . GLY A 1 89 ? 5.821 -1.316 -6.223 1.00 96.25 89 GLY A CA 1
ATOM 701 C C . GLY A 1 89 ? 6.075 -1.372 -4.718 1.00 96.25 89 GLY A C 1
ATOM 702 O O . GLY A 1 89 ? 5.641 -2.307 -4.045 1.00 96.25 89 GLY A O 1
ATOM 703 N N . HIS A 1 90 ? 6.802 -0.373 -4.211 1.00 98.00 90 HIS A N 1
ATOM 704 C CA . HIS A 1 90 ? 7.165 -0.229 -2.802 1.00 98.00 90 HIS A CA 1
ATOM 705 C C . HIS A 1 90 ? 6.378 0.934 -2.168 1.00 98.00 90 HIS A C 1
ATOM 707 O O . HIS A 1 90 ? 6.379 2.019 -2.752 1.00 98.00 90 HIS A O 1
ATOM 713 N N . PRO A 1 91 ? 5.798 0.789 -0.955 1.00 97.81 91 PRO A N 1
ATOM 714 C CA . PRO A 1 91 ? 4.956 1.816 -0.324 1.00 97.81 91 PRO A CA 1
ATOM 715 C C . PRO A 1 91 ? 5.567 3.212 -0.205 1.00 97.81 91 PRO A C 1
ATOM 717 O O . PRO A 1 91 ? 4.863 4.211 -0.233 1.00 97.81 91 PRO A O 1
ATOM 720 N N . LEU A 1 92 ? 6.886 3.278 -0.053 1.00 96.75 92 LEU A N 1
ATOM 721 C CA . LEU A 1 92 ? 7.641 4.525 0.103 1.00 96.75 92 LEU A CA 1
ATOM 722 C C . LEU A 1 92 ? 8.315 5.044 -1.180 1.00 96.75 92 LEU A C 1
ATOM 724 O O . LEU A 1 92 ? 9.054 6.023 -1.114 1.00 96.75 92 LEU A O 1
ATOM 728 N N . VAL A 1 93 ? 8.100 4.420 -2.345 1.00 95.31 93 VAL A N 1
ATOM 729 C CA . VAL A 1 93 ? 8.765 4.823 -3.599 1.00 95.31 93 VAL A CA 1
ATOM 730 C C . VAL A 1 93 ? 7.742 5.364 -4.590 1.00 95.31 93 VAL A C 1
ATOM 732 O O . VAL A 1 93 ? 6.969 4.608 -5.166 1.00 95.31 93 VAL A O 1
ATOM 735 N N . ALA A 1 94 ? 7.773 6.686 -4.803 1.00 89.50 94 ALA A N 1
ATOM 736 C CA . ALA A 1 94 ? 6.892 7.414 -5.725 1.00 89.50 94 ALA A CA 1
ATOM 737 C C . ALA A 1 94 ? 5.379 7.200 -5.485 1.00 89.50 94 ALA A C 1
ATOM 739 O O . ALA A 1 94 ? 4.570 7.367 -6.396 1.00 89.50 94 ALA A O 1
ATOM 740 N N . GLU A 1 95 ? 4.986 6.877 -4.250 1.00 94.12 95 GLU A N 1
ATOM 741 C CA . GLU A 1 95 ? 3.599 6.589 -3.889 1.00 94.12 95 GLU A CA 1
ATOM 742 C C . GLU A 1 95 ? 2.991 7.715 -3.034 1.00 94.12 95 GLU A C 1
ATOM 744 O O . GLU A 1 95 ? 3.150 7.791 -1.809 1.00 94.12 95 GLU A O 1
ATOM 749 N N . LYS A 1 96 ? 2.273 8.628 -3.697 1.00 96.19 96 LYS A N 1
ATOM 750 C CA . LYS A 1 96 ? 1.690 9.813 -3.050 1.00 96.19 96 LYS A CA 1
ATOM 751 C C . LYS A 1 96 ? 0.532 9.463 -2.114 1.00 96.19 96 LYS A C 1
ATOM 753 O O . LYS A 1 96 ? 0.401 10.109 -1.077 1.00 96.19 96 LYS A O 1
ATOM 758 N N . SER A 1 97 ? -0.261 8.436 -2.432 1.00 97.69 97 SER A N 1
ATOM 759 C CA . SER A 1 97 ? -1.374 8.003 -1.574 1.00 97.69 97 SER A CA 1
ATOM 760 C C . SER A 1 97 ? -0.893 7.546 -0.193 1.00 97.69 97 SER A C 1
ATOM 762 O O . SER A 1 97 ? -1.451 7.963 0.816 1.00 97.69 97 SER A O 1
ATOM 764 N N . VAL A 1 98 ? 0.208 6.788 -0.136 1.00 98.19 98 VAL A N 1
ATOM 765 C CA . VAL A 1 98 ? 0.836 6.354 1.122 1.00 98.19 98 VAL A CA 1
ATOM 766 C C . VAL A 1 98 ? 1.403 7.544 1.889 1.00 98.19 98 VAL A C 1
ATOM 768 O O . VAL A 1 98 ? 1.203 7.647 3.092 1.00 98.19 98 VAL A O 1
ATOM 7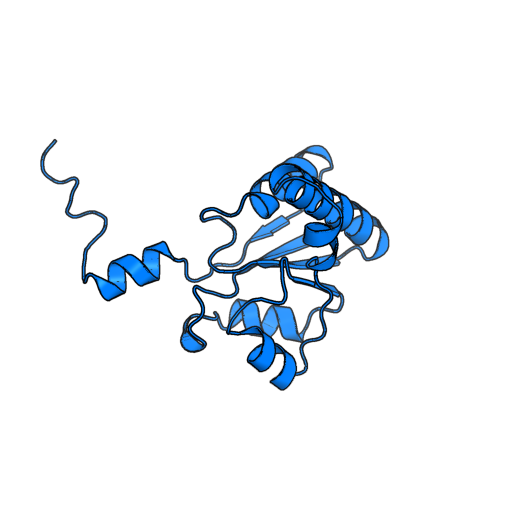71 N N . THR A 1 99 ? 2.059 8.483 1.202 1.00 98.19 99 THR A N 1
ATOM 772 C CA . THR A 1 99 ? 2.600 9.689 1.854 1.00 98.19 99 THR A CA 1
ATOM 773 C C . THR A 1 99 ? 1.502 10.522 2.524 1.00 98.19 99 THR A C 1
ATOM 775 O O . THR A 1 99 ? 1.713 11.053 3.612 1.00 98.19 99 THR A O 1
ATOM 778 N N . LEU A 1 100 ? 0.338 10.659 1.881 1.00 98.25 100 LEU A N 1
ATOM 779 C CA . LEU A 1 100 ? -0.812 11.361 2.457 1.00 98.25 100 LEU A CA 1
ATOM 780 C C . LEU A 1 100 ? -1.402 10.583 3.639 1.00 98.25 100 LEU A C 1
ATOM 782 O O . LEU A 1 100 ? -1.603 11.175 4.696 1.00 98.25 100 LEU A O 1
ATOM 786 N N . LEU A 1 101 ? -1.560 9.266 3.492 1.00 98.56 101 LEU A N 1
ATOM 787 C CA . LEU A 1 101 ? -2.066 8.387 4.545 1.00 98.56 101 LEU A CA 1
ATOM 788 C C . LEU A 1 101 ? -1.217 8.443 5.812 1.00 98.56 101 LEU A C 1
ATOM 790 O O . LEU A 1 101 ? -1.758 8.592 6.899 1.00 98.56 101 LEU A O 1
ATOM 794 N N . LEU A 1 102 ? 0.110 8.393 5.686 1.00 98.44 102 LEU A N 1
ATOM 795 C CA . LEU A 1 102 ? 1.009 8.483 6.838 1.00 98.44 102 LEU A CA 1
ATOM 796 C C . LEU A 1 102 ? 0.846 9.806 7.597 1.00 98.44 102 LEU A C 1
ATOM 798 O O . LEU A 1 102 ? 0.825 9.798 8.824 1.00 98.44 102 LEU A O 1
ATOM 802 N N . LYS A 1 103 ? 0.677 10.927 6.882 1.00 98.12 103 LYS A N 1
ATOM 803 C CA . LYS A 1 103 ? 0.435 12.240 7.503 1.00 98.12 103 LYS A CA 1
ATOM 804 C C . LYS A 1 103 ? -0.907 12.296 8.223 1.00 98.12 103 LYS A C 1
ATOM 806 O O . LYS A 1 103 ? -0.998 12.877 9.300 1.00 98.12 103 LYS A O 1
ATOM 811 N N . GLU A 1 104 ? -1.950 11.722 7.627 1.00 97.25 104 GLU A N 1
ATOM 812 C CA . GLU A 1 104 ? -3.268 11.666 8.258 1.00 97.25 104 GLU A CA 1
ATOM 813 C C . GLU A 1 104 ? -3.245 10.772 9.503 1.00 97.25 104 GLU A C 1
ATOM 815 O O . GLU A 1 104 ? -3.729 11.197 10.547 1.00 97.25 104 GLU A O 1
ATOM 820 N N . CYS A 1 105 ? -2.605 9.602 9.437 1.00 97.62 105 CYS A N 1
ATOM 821 C CA . CYS A 1 105 ? -2.417 8.715 10.586 1.00 97.62 105 CYS A CA 1
ATOM 822 C C . CYS A 1 105 ? -1.615 9.369 11.718 1.00 97.62 105 CYS A C 1
ATOM 824 O O . CYS A 1 105 ? -1.987 9.241 12.882 1.00 97.62 105 CYS A O 1
ATOM 826 N N . GLU A 1 106 ? -0.540 10.095 11.394 1.00 97.62 106 GLU A N 1
ATOM 827 C CA . GLU A 1 106 ? 0.241 10.853 12.379 1.00 97.62 106 GLU A CA 1
ATOM 828 C C . GLU A 1 106 ? -0.628 11.905 13.084 1.00 97.62 106 GLU A C 1
ATOM 830 O O . GLU A 1 106 ? -0.591 12.024 14.309 1.00 97.62 106 GLU A O 1
ATOM 835 N N . ALA A 1 107 ? -1.464 12.624 12.331 1.00 96.81 107 ALA A N 1
ATOM 836 C CA . ALA A 1 107 ? -2.353 13.645 12.879 1.00 96.81 107 ALA A CA 1
ATOM 837 C C . ALA A 1 107 ? -3.491 13.072 13.745 1.00 96.81 107 ALA A C 1
ATOM 839 O O . ALA A 1 107 ? -3.969 13.758 14.650 1.00 96.81 107 ALA A O 1
ATOM 840 N N . THR A 1 108 ? -3.937 11.841 13.482 1.00 94.62 108 THR A N 1
ATOM 841 C CA . THR A 1 108 ? -5.036 11.183 14.213 1.00 94.62 108 THR A CA 1
ATOM 842 C C . THR A 1 108 ? -4.565 10.192 15.278 1.00 94.62 108 THR A C 1
ATOM 844 O O . THR A 1 108 ? -5.388 9.682 16.036 1.00 94.62 108 THR A O 1
ATOM 847 N N . GLY A 1 109 ? -3.259 9.928 15.373 1.00 95.94 109 GLY A N 1
ATOM 848 C CA . GLY A 1 109 ? -2.690 8.952 16.306 1.00 95.94 109 GLY A CA 1
ATOM 849 C C . GLY A 1 109 ? -2.964 7.495 15.919 1.00 95.94 109 GLY A C 1
ATOM 850 O O . GLY A 1 109 ? -2.941 6.621 16.785 1.00 95.94 109 GLY A O 1
ATOM 851 N N . ILE A 1 110 ? -3.239 7.219 14.641 1.00 96.88 110 ILE A N 1
ATOM 852 C CA . ILE A 1 110 ? -3.429 5.855 14.140 1.00 96.88 110 ILE A CA 1
ATOM 853 C C . ILE A 1 110 ? -2.063 5.210 13.895 1.00 96.88 110 ILE A C 1
ATOM 855 O O . ILE A 1 110 ? -1.239 5.708 13.130 1.00 96.88 110 ILE A O 1
ATOM 859 N N . GLU A 1 111 ? -1.834 4.059 14.522 1.00 97.56 111 GLU A N 1
ATOM 860 C CA . GLU A 1 111 ? -0.613 3.280 14.325 1.00 97.56 111 GLU A CA 1
ATOM 861 C C . GLU A 1 111 ? -0.526 2.716 12.899 1.00 97.56 111 GLU A C 1
ATOM 863 O O . GLU A 1 111 ? -1.496 2.146 12.377 1.00 97.56 111 GLU A O 1
ATOM 868 N N . THR A 1 112 ? 0.656 2.845 12.291 1.00 98.06 112 THR A N 1
ATOM 869 C CA . THR A 1 112 ? 0.952 2.341 10.946 1.00 98.06 112 THR A CA 1
ATOM 870 C C . THR A 1 112 ? 2.156 1.407 10.950 1.00 98.06 112 THR A C 1
ATOM 872 O O . THR A 1 112 ? 3.128 1.628 11.667 1.00 98.06 112 THR A O 1
ATOM 875 N N . GLU A 1 113 ? 2.101 0.374 10.113 1.00 98.12 113 GLU A N 1
ATOM 876 C CA . GLU A 1 113 ? 3.202 -0.567 9.887 1.00 98.12 113 GLU A CA 1
ATOM 877 C C . GLU A 1 113 ? 3.457 -0.670 8.380 1.00 98.12 113 GLU A C 1
ATOM 879 O O . GLU A 1 113 ? 2.539 -0.969 7.619 1.00 98.12 113 GLU A O 1
ATOM 884 N N . ILE A 1 114 ? 4.690 -0.433 7.927 1.00 98.31 114 ILE A N 1
ATOM 885 C CA . ILE A 1 114 ? 5.073 -0.606 6.519 1.00 98.31 114 ILE A CA 1
ATOM 886 C C . ILE A 1 114 ? 5.908 -1.872 6.395 1.00 98.31 114 ILE A C 1
ATOM 888 O O . ILE A 1 114 ? 6.954 -1.988 7.034 1.00 98.31 114 ILE A O 1
ATOM 892 N N . LEU A 1 115 ? 5.482 -2.797 5.538 1.00 97.88 115 LEU A N 1
ATOM 893 C CA . LEU A 1 115 ? 6.264 -3.997 5.257 1.00 97.88 115 LEU A CA 1
ATOM 894 C C . LEU A 1 115 ? 7.251 -3.738 4.106 1.00 97.88 115 LEU A C 1
ATOM 896 O O . LEU A 1 115 ? 6.899 -3.058 3.136 1.00 97.88 115 LEU A O 1
ATOM 900 N N . PRO A 1 116 ? 8.463 -4.324 4.163 1.00 96.00 116 PRO A N 1
ATOM 901 C CA . PRO A 1 116 ? 9.406 -4.282 3.054 1.00 96.00 116 PRO A CA 1
ATOM 902 C C . PRO A 1 116 ? 8.820 -4.875 1.767 1.00 96.00 116 PRO A C 1
ATOM 904 O O . PRO A 1 116 ? 8.152 -5.917 1.779 1.00 96.00 116 PRO A O 1
ATOM 907 N N . ALA A 1 117 ? 9.131 -4.233 0.646 1.00 97.25 117 ALA A N 1
ATOM 908 C CA . ALA A 1 117 ? 8.714 -4.642 -0.690 1.00 97.25 117 ALA A CA 1
ATOM 909 C C . ALA A 1 117 ? 9.851 -4.433 -1.700 1.00 97.25 117 ALA A C 1
ATOM 911 O O . ALA A 1 117 ? 10.846 -3.786 -1.393 1.00 97.25 117 ALA A O 1
ATOM 912 N N . VAL A 1 118 ? 9.705 -4.964 -2.912 1.00 96.56 118 VAL A N 1
ATOM 913 C CA . VAL A 1 118 ? 10.617 -4.649 -4.021 1.00 96.56 118 VAL A CA 1
ATOM 914 C C . VAL A 1 118 ? 10.103 -3.403 -4.737 1.00 96.56 118 VAL A C 1
ATOM 916 O O . VAL A 1 118 ? 8.920 -3.304 -5.072 1.00 96.56 118 VAL A O 1
ATOM 919 N N . SER A 1 119 ? 10.974 -2.429 -4.964 1.00 95.31 119 SER A N 1
ATOM 920 C CA . SER A 1 119 ? 10.644 -1.174 -5.634 1.00 95.31 119 SER A CA 1
ATOM 921 C C . SER A 1 119 ? 10.946 -1.213 -7.132 1.00 95.31 119 SER A C 1
ATOM 923 O O . SER A 1 119 ? 11.625 -2.099 -7.647 1.00 95.31 119 SER A O 1
ATOM 925 N N . PHE A 1 120 ? 10.476 -0.191 -7.849 1.00 91.31 120 PHE A N 1
ATOM 926 C CA . PHE A 1 120 ? 10.910 0.041 -9.226 1.00 91.31 120 PHE A CA 1
ATOM 927 C C . PHE A 1 120 ? 12.413 0.365 -9.318 1.00 91.31 120 PHE A C 1
ATOM 929 O O . PHE A 1 120 ? 13.046 0.017 -10.309 1.00 91.31 120 PHE A O 1
ATOM 936 N N . ILE A 1 121 ? 13.001 0.985 -8.286 1.00 93.38 121 ILE A N 1
ATOM 937 C CA . ILE A 1 121 ? 14.437 1.306 -8.252 1.00 93.38 121 ILE A CA 1
ATOM 938 C C . ILE A 1 121 ? 15.255 0.011 -8.245 1.00 93.38 121 ILE A C 1
ATOM 940 O O . ILE A 1 121 ? 16.208 -0.101 -9.010 1.00 93.38 121 ILE A O 1
ATOM 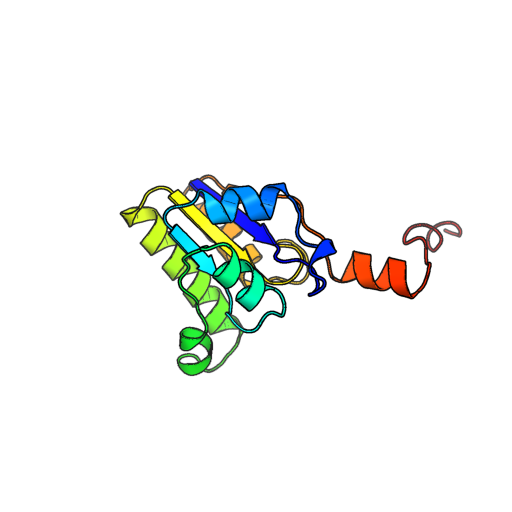944 N N . ASP A 1 122 ? 14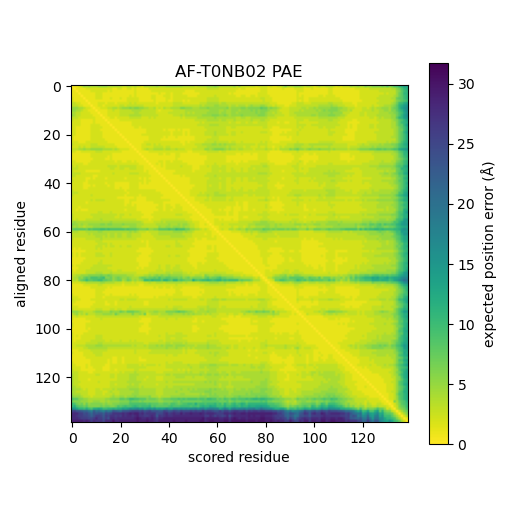.833 -0.992 -7.469 1.00 93.62 122 ASP A N 1
ATOM 945 C CA . ASP A 1 122 ? 15.480 -2.311 -7.426 1.00 93.62 122 ASP A CA 1
ATOM 946 C C . ASP A 1 122 ? 15.488 -2.978 -8.804 1.00 93.62 122 ASP A C 1
ATOM 948 O O . ASP A 1 122 ? 16.534 -3.425 -9.273 1.00 93.62 122 ASP A O 1
ATOM 952 N N . ALA A 1 123 ? 14.349 -2.945 -9.501 1.00 91.94 123 ALA A N 1
ATOM 953 C CA . ALA A 1 123 ? 14.233 -3.489 -10.852 1.00 91.94 123 ALA A CA 1
ATOM 954 C C . ALA A 1 123 ? 15.124 -2.753 -11.871 1.00 91.94 123 ALA A C 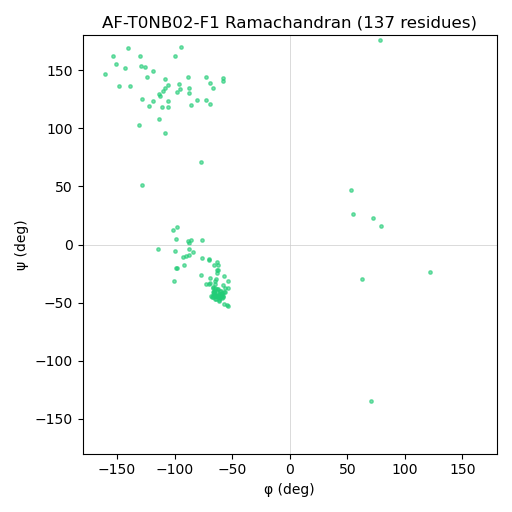1
ATOM 956 O O . ALA A 1 123 ? 15.710 -3.379 -12.756 1.00 91.94 123 ALA A O 1
ATOM 957 N N . VAL A 1 124 ? 15.258 -1.425 -11.757 1.00 92.44 124 VAL A N 1
ATOM 958 C CA . VAL A 1 124 ? 16.159 -0.639 -12.618 1.00 92.44 124 VAL A CA 1
ATOM 959 C C . VAL A 1 124 ? 17.620 -0.999 -12.350 1.00 92.44 124 VAL A C 1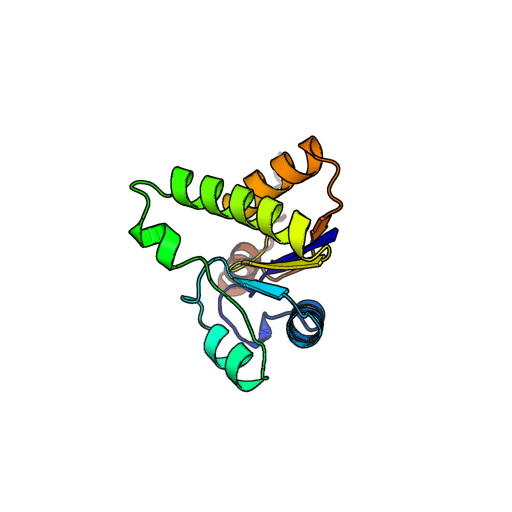
ATOM 961 O O . VAL A 1 124 ? 18.374 -1.210 -13.301 1.00 92.44 124 VAL A O 1
ATOM 964 N N . MET A 1 125 ? 18.019 -1.106 -11.080 1.00 94.19 125 MET A N 1
ATOM 965 C CA . MET A 1 125 ? 19.386 -1.480 -10.702 1.00 94.19 125 MET A CA 1
ATOM 966 C C . MET A 1 125 ? 19.749 -2.874 -11.211 1.00 94.19 125 MET A C 1
ATOM 968 O O . MET A 1 125 ? 20.810 -3.050 -11.811 1.00 94.19 125 MET A O 1
ATOM 972 N N . GLU A 1 126 ? 18.846 -3.841 -11.048 1.00 92.25 126 GLU A N 1
ATOM 973 C CA . GLU A 1 126 ? 19.005 -5.205 -11.553 1.00 92.25 126 GLU A CA 1
ATOM 974 C C . GLU A 1 126 ? 19.124 -5.231 -13.083 1.00 92.25 126 GLU A C 1
ATOM 976 O O . GLU A 1 126 ? 20.060 -5.820 -13.631 1.00 92.25 126 GLU A O 1
ATOM 981 N N . SER A 1 127 ? 18.216 -4.544 -13.784 1.00 92.88 127 SER A N 1
ATOM 982 C CA . SER A 1 127 ? 18.190 -4.530 -15.249 1.00 92.88 127 SER A CA 1
ATOM 983 C C . SER A 1 127 ? 19.427 -3.870 -15.854 1.00 92.88 127 SER A C 1
ATOM 985 O O . SER A 1 127 ? 19.889 -4.300 -16.913 1.00 92.88 127 SER A O 1
ATOM 987 N N . LEU A 1 128 ? 19.939 -2.811 -15.226 1.00 94.50 128 LEU A N 1
ATOM 988 C CA . LEU A 1 128 ? 21.114 -2.080 -15.703 1.00 94.50 128 LEU A CA 1
ATOM 989 C C . LEU A 1 128 ? 22.428 -2.633 -15.138 1.00 94.50 128 LEU A C 1
ATOM 991 O O . LEU A 1 128 ? 23.490 -2.257 -15.628 1.00 94.50 128 LEU A O 1
ATOM 995 N N . LYS A 1 129 ? 22.363 -3.540 -14.153 1.00 93.56 129 LYS A N 1
ATOM 996 C CA . LYS A 1 129 ? 23.512 -4.094 -13.419 1.00 93.56 129 LYS A CA 1
ATOM 997 C C . LYS A 1 129 ? 24.401 -3.002 -12.824 1.00 93.56 129 LYS A C 1
ATOM 999 O O . LYS A 1 129 ? 25.620 -3.035 -12.976 1.00 93.56 129 LYS A O 1
ATOM 1004 N N . ILE A 1 130 ? 23.770 -2.026 -12.179 1.00 92.31 130 ILE A N 1
ATOM 1005 C CA . ILE A 1 130 ? 24.448 -0.883 -11.563 1.00 92.31 130 ILE A CA 1
ATOM 1006 C C . ILE A 1 130 ? 24.420 -0.993 -10.040 1.00 92.31 130 ILE A C 1
ATOM 1008 O O . ILE A 1 130 ? 23.412 -1.394 -9.460 1.00 92.31 130 ILE A O 1
ATOM 1012 N N . ASP A 1 131 ? 25.516 -0.594 -9.398 1.00 89.19 131 ASP A N 1
ATOM 1013 C CA . ASP A 1 131 ? 25.539 -0.316 -7.964 1.00 89.19 131 ASP A CA 1
ATOM 1014 C C . ASP A 1 131 ? 25.100 1.147 -7.749 1.00 89.19 131 ASP A C 1
ATOM 1016 O O . ASP A 1 131 ? 25.751 2.062 -8.269 1.00 89.19 131 ASP A O 1
ATOM 1020 N N . PRO A 1 132 ? 24.015 1.408 -6.996 1.00 86.38 132 PRO A N 1
ATOM 1021 C CA . PRO A 1 132 ? 23.528 2.768 -6.758 1.00 86.38 132 PRO A CA 1
ATOM 1022 C C . PRO A 1 132 ? 24.525 3.659 -5.999 1.00 86.38 132 PRO A C 1
ATOM 1024 O O . PRO A 1 132 ? 24.351 4.877 -5.970 1.00 86.38 132 PRO A O 1
ATOM 1027 N N . ILE A 1 133 ? 25.556 3.087 -5.371 1.00 86.44 133 ILE A N 1
ATOM 1028 C CA . ILE A 1 133 ? 26.537 3.806 -4.550 1.00 86.44 133 ILE A CA 1
ATOM 1029 C C . ILE A 1 133 ? 27.819 4.119 -5.337 1.00 86.44 133 ILE A C 1
ATOM 1031 O O . ILE A 1 133 ? 28.539 5.057 -4.983 1.00 86.44 133 ILE A O 1
ATOM 1035 N N . GLU A 1 134 ? 28.113 3.413 -6.434 1.00 81.31 134 GLU A N 1
ATOM 1036 C CA . GLU A 1 134 ? 29.359 3.618 -7.192 1.00 81.31 134 GLU A CA 1
ATOM 1037 C C . GLU A 1 134 ? 29.489 5.025 -7.808 1.00 81.31 134 GLU A C 1
ATOM 1039 O O . GLU A 1 134 ? 30.608 5.505 -7.993 1.00 81.31 134 GLU A O 1
ATOM 1044 N N . GLY A 1 135 ? 28.383 5.749 -8.014 1.00 59.03 135 GLY A N 1
ATOM 1045 C CA . GLY A 1 135 ? 28.387 7.143 -8.480 1.00 59.03 135 GLY A CA 1
ATOM 1046 C C . GLY A 1 135 ? 28.902 8.189 -7.475 1.00 59.03 135 GLY A C 1
ATOM 1047 O O . GLY A 1 135 ? 29.199 9.309 -7.882 1.00 59.03 135 GLY A O 1
ATOM 1048 N N . ASN A 1 136 ? 29.053 7.850 -6.187 1.00 55.44 136 ASN A N 1
ATOM 1049 C CA . ASN A 1 136 ? 29.394 8.801 -5.112 1.00 55.44 136 ASN A CA 1
ATOM 1050 C C . ASN A 1 136 ? 30.873 8.774 -4.674 1.00 55.44 136 ASN A C 1
ATOM 1052 O O . ASN A 1 136 ? 31.216 9.330 -3.634 1.00 55.44 136 ASN A O 1
ATOM 1056 N N . LYS A 1 137 ? 31.773 8.124 -5.425 1.00 50.75 137 LYS A N 1
ATOM 1057 C CA . LYS A 1 137 ? 33.192 7.981 -5.025 1.00 50.75 137 LYS A CA 1
ATOM 1058 C C . LYS A 1 137 ? 34.131 9.120 -5.464 1.00 50.75 137 LYS A C 1
ATOM 1060 O O . LYS A 1 137 ? 35.318 9.032 -5.175 1.00 50.75 137 LYS A O 1
ATOM 1065 N N . ASN A 1 138 ? 33.629 10.184 -6.103 1.00 47.91 138 ASN A N 1
ATOM 1066 C CA . ASN A 1 138 ? 34.444 11.312 -6.592 1.00 47.91 138 ASN A CA 1
ATOM 1067 C C . ASN A 1 138 ? 33.927 12.693 -6.133 1.00 47.91 138 ASN A C 1
ATOM 1069 O O . ASN A 1 138 ? 33.754 13.595 -6.955 1.00 47.91 138 ASN A O 1
ATOM 1073 N N . SER A 1 139 ? 33.689 12.866 -4.832 1.00 46.22 139 SER A N 1
ATOM 1074 C CA . SER A 1 139 ? 33.501 14.183 -4.199 1.00 46.22 139 SER A CA 1
ATOM 1075 C C . SER A 1 139 ? 34.403 14.332 -2.989 1.00 46.22 139 SER A C 1
ATOM 1077 O O . SER A 1 139 ? 34.412 13.372 -2.186 1.00 46.22 139 SER A O 1
#

Solvent-accessible surface area (backbone atoms only — not comparable to full-atom values): 7703 Å² total; per-residue (Å²): 74,42,34,35,28,19,51,7,69,41,52,69,88,40,42,37,69,70,45,52,56,48,51,64,71,43,93,40,34,38,28,61,48,72,90,46,76,47,44,66,56,42,50,74,72,67,38,63,69,48,63,41,53,69,41,68,76,72,41,97,41,72,68,54,29,28,52,50,51,26,51,50,51,54,56,47,35,78,74,61,54,51,38,36,42,37,35,76,14,16,50,87,57,94,36,64,38,48,57,48,32,54,54,51,26,63,76,71,70,52,53,73,46,76,53,84,45,35,32,57,64,57,53,50,32,63,76,68,71,52,65,92,65,70,82,69,79,84,124

Foldseek 3Di:
DEEEEEPAQQDNVQGDPVNLVCQLPFPEEEEQDCPGNCNVVSVVSVRDYHYLPVLVVVDPDPVSSLLVLLVVVVVVCVVPVYHYYYYYFALPPPHSSSVNNVVVCVVVVNDYHYDDGHHPVNVVCVVVVDDPCPVPPPD

Radius of gyration: 15.96 Å; Cα contacts (8 Å, |Δi|>4): 220; chains: 1; bounding box: 50×33×32 Å